Protein AF-A0A1Y3B014-F1 (afdb_monomer_lite)

pLDDT: mean 94.28, std 5.58, range [60.66, 98.25]

Sequence (65 aa):
MTHLDKDIVDLFSRRAYDVAGSSKGVKVFLNGECLPVRGFQSYVNLFIKDKEDDNNEPLKLAHEV

Secondary structure (DSSP, 8-state):
--S--HHHHHHHHHHHHHHHHHSTT---EETTEEPS--SHHHHHHHHHTT-B-TTSPBPPPP---

Structure (mmCIF, N/CA/C/O backbone):
data_AF-A0A1Y3B014-F1
#
_entry.id   AF-A0A1Y3B014-F1
#
loop_
_atom_site.group_PDB
_atom_site.id
_atom_site.type_symbol
_atom_site.label_atom_id
_atom_site.label_alt_id
_atom_site.label_comp_id
_atom_site.label_asym_id
_atom_site.label_entity_id
_atom_site.label_seq_id
_atom_site.pdbx_PDB_ins_code
_atom_site.Cartn_x
_atom_site.Cartn_y
_atom_site.Cartn_z
_atom_site.occupancy
_atom_site.B_iso_or_equiv
_atom_site.auth_seq_id
_atom_site.auth_comp_id
_atom_site.auth_asym_id
_atom_site.auth_atom_id
_atom_site.pdbx_PDB_model_num
ATOM 1 N N . MET A 1 1 ? 18.872 6.843 -18.645 1.00 60.66 1 MET A N 1
ATOM 2 C CA . MET A 1 1 ? 18.059 5.735 -18.100 1.00 60.66 1 MET A CA 1
ATOM 3 C C . MET A 1 1 ? 18.349 4.472 -18.895 1.00 60.66 1 MET A C 1
ATOM 5 O O . MET A 1 1 ? 17.815 4.321 -19.983 1.00 60.66 1 MET A O 1
ATOM 9 N N . THR A 1 2 ? 19.240 3.609 -18.410 1.00 89.31 2 THR A N 1
ATOM 10 C CA . THR A 1 2 ? 19.496 2.278 -19.009 1.00 89.31 2 THR A CA 1
ATOM 11 C C . THR A 1 2 ? 18.871 1.144 -18.196 1.00 89.31 2 THR A C 1
ATOM 13 O O . THR A 1 2 ? 18.764 0.022 -18.672 1.00 89.31 2 THR A O 1
ATOM 16 N N . HIS A 1 3 ? 18.454 1.450 -16.972 1.00 93.56 3 HIS A N 1
ATOM 17 C CA . HIS A 1 3 ? 17.801 0.569 -16.018 1.00 93.56 3 HIS A CA 1
ATOM 18 C C . HIS A 1 3 ? 16.899 1.424 -15.118 1.00 93.56 3 HIS A C 1
ATOM 20 O O . HIS A 1 3 ? 16.979 2.657 -15.150 1.00 93.56 3 HIS A O 1
ATOM 26 N N . LEU A 1 4 ? 16.040 0.768 -14.340 1.00 96.31 4 LEU A N 1
ATOM 27 C CA . LEU A 1 4 ? 15.282 1.413 -13.273 1.00 96.31 4 LEU A CA 1
ATOM 28 C C . LEU A 1 4 ? 16.183 1.508 -12.043 1.00 96.31 4 LEU A C 1
ATOM 30 O O . LEU A 1 4 ? 16.713 0.493 -11.591 1.00 96.31 4 LEU A O 1
ATOM 34 N N . ASP A 1 5 ? 16.383 2.719 -11.537 1.00 96.75 5 ASP A N 1
ATOM 35 C CA . ASP A 1 5 ? 17.078 2.921 -10.271 1.00 96.75 5 ASP A CA 1
ATOM 36 C C . ASP A 1 5 ? 16.165 2.585 -9.082 1.00 96.75 5 ASP A C 1
ATOM 38 O O . ASP A 1 5 ? 14.962 2.337 -9.223 1.00 96.75 5 ASP A O 1
ATOM 42 N N . LYS A 1 6 ? 16.766 2.545 -7.892 1.00 96.88 6 LYS A N 1
ATOM 43 C CA . LYS A 1 6 ? 16.071 2.183 -6.659 1.00 96.88 6 LYS A CA 1
ATOM 44 C C . LYS A 1 6 ? 14.882 3.104 -6.376 1.00 96.88 6 LYS A C 1
ATOM 46 O O . LYS A 1 6 ? 13.827 2.610 -5.995 1.00 96.88 6 LYS A O 1
ATOM 51 N N . ASP A 1 7 ? 15.026 4.406 -6.595 1.00 96.94 7 ASP A N 1
ATOM 52 C CA . ASP A 1 7 ? 13.987 5.383 -6.262 1.00 96.94 7 ASP A CA 1
ATOM 53 C C . ASP A 1 7 ? 12.753 5.209 -7.155 1.00 96.94 7 ASP A C 1
ATOM 55 O O . ASP A 1 7 ? 11.615 5.254 -6.678 1.00 96.94 7 ASP A O 1
ATOM 59 N N . ILE A 1 8 ? 12.959 4.935 -8.447 1.00 97.31 8 ILE A N 1
ATOM 60 C CA . ILE A 1 8 ? 11.870 4.631 -9.378 1.00 97.31 8 ILE A CA 1
ATOM 61 C C . ILE A 1 8 ? 11.219 3.281 -9.054 1.00 97.31 8 ILE A C 1
ATOM 63 O O . ILE A 1 8 ? 9.989 3.178 -9.081 1.00 97.31 8 ILE A O 1
ATOM 67 N N . VAL A 1 9 ? 12.004 2.255 -8.707 1.00 97.88 9 VAL A N 1
ATOM 68 C CA . VAL A 1 9 ? 11.463 0.949 -8.286 1.00 97.88 9 VAL A CA 1
ATOM 69 C C . VAL A 1 9 ? 10.633 1.083 -7.008 1.00 97.88 9 VAL A C 1
ATOM 71 O O . VAL A 1 9 ? 9.532 0.530 -6.937 1.00 97.88 9 VAL A O 1
ATOM 74 N N . ASP A 1 10 ? 11.099 1.854 -6.028 1.00 98.19 10 ASP A N 1
ATOM 75 C CA . ASP A 1 10 ? 10.374 2.117 -4.783 1.00 98.19 10 ASP A CA 1
ATOM 76 C C . ASP A 1 10 ? 9.074 2.888 -5.057 1.00 98.19 10 ASP A C 1
ATOM 78 O O . ASP A 1 10 ? 8.014 2.553 -4.517 1.00 98.19 10 ASP A O 1
ATOM 82 N N . LEU A 1 11 ? 9.116 3.873 -5.961 1.00 98.25 11 LEU A N 1
ATOM 83 C CA . LEU A 1 11 ? 7.937 4.630 -6.376 1.00 98.25 11 LEU A CA 1
ATOM 84 C C . LEU A 1 11 ? 6.886 3.742 -7.058 1.00 98.25 11 LEU A C 1
ATOM 86 O O . LEU A 1 11 ? 5.692 3.860 -6.759 1.00 98.25 11 LEU A O 1
ATOM 90 N N . PHE A 1 12 ? 7.304 2.853 -7.961 1.00 98.12 12 PHE A N 1
ATOM 91 C CA . PHE A 1 12 ? 6.406 1.912 -8.636 1.00 98.12 12 PHE A CA 1
ATOM 92 C C . PHE A 1 12 ? 5.864 0.852 -7.679 1.00 98.12 12 PHE A C 1
ATOM 94 O O . PHE A 1 12 ? 4.678 0.522 -7.739 1.00 98.12 12 PHE A O 1
ATOM 101 N N . SER A 1 13 ? 6.693 0.380 -6.749 1.00 98.12 13 SER A N 1
ATOM 102 C CA . SER A 1 13 ? 6.274 -0.557 -5.707 1.00 98.12 13 SER A CA 1
ATOM 103 C C . SER A 1 13 ? 5.199 0.071 -4.827 1.00 98.12 13 SER A C 1
ATOM 105 O O . SER A 1 13 ? 4.130 -0.517 -4.668 1.00 98.12 13 SER A O 1
ATOM 107 N N . ARG A 1 14 ? 5.399 1.312 -4.355 1.00 98.12 14 ARG A N 1
ATOM 108 C CA . ARG A 1 14 ? 4.358 2.065 -3.634 1.00 98.12 14 ARG A CA 1
ATOM 109 C C . ARG A 1 14 ? 3.082 2.195 -4.468 1.00 98.12 14 ARG A C 1
ATOM 111 O O . ARG A 1 14 ? 1.996 1.962 -3.952 1.00 98.12 14 ARG A O 1
ATOM 118 N N . ARG A 1 15 ? 3.202 2.467 -5.773 1.00 98.25 15 ARG A N 1
ATOM 119 C CA . ARG A 1 15 ? 2.036 2.575 -6.664 1.00 98.25 15 ARG A CA 1
ATOM 120 C C . ARG A 1 15 ? 1.236 1.273 -6.764 1.00 98.25 15 ARG A C 1
ATOM 122 O O . ARG A 1 15 ? 0.014 1.330 -6.874 1.00 98.25 15 ARG A O 1
ATOM 129 N N . ALA A 1 16 ? 1.883 0.111 -6.690 1.00 98.19 16 ALA A N 1
ATOM 130 C CA . ALA A 1 16 ? 1.177 -1.169 -6.640 1.00 98.19 16 ALA A CA 1
ATOM 131 C C . ALA A 1 16 ? 0.325 -1.306 -5.358 1.00 98.19 16 ALA A C 1
ATOM 133 O O . ALA A 1 16 ? -0.814 -1.772 -5.429 1.00 98.19 16 ALA A O 1
ATOM 134 N N . TYR A 1 17 ? 0.828 -0.831 -4.210 1.00 98.1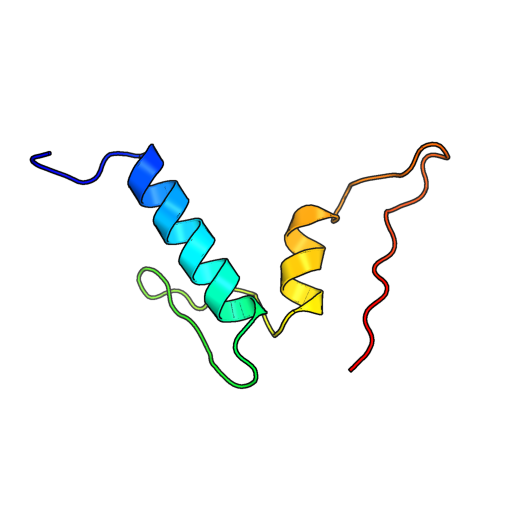2 17 TYR A N 1
ATOM 135 C CA . TYR A 1 17 ? 0.052 -0.756 -2.964 1.00 98.12 17 TYR A CA 1
ATOM 136 C C . TYR A 1 17 ? -1.120 0.230 -3.077 1.00 98.12 17 TYR A C 1
ATOM 138 O O . TYR A 1 17 ? -2.224 -0.102 -2.642 1.00 98.12 17 TYR A O 1
ATOM 146 N N . ASP A 1 18 ? -0.920 1.388 -3.719 1.00 97.69 18 ASP A N 1
ATOM 147 C CA . ASP A 1 18 ? -1.990 2.369 -3.962 1.00 97.69 18 ASP A CA 1
ATOM 148 C C . ASP A 1 18 ? -3.146 1.742 -4.764 1.00 97.69 18 ASP A C 1
ATOM 150 O O . ASP A 1 18 ? -4.321 1.915 -4.426 1.00 97.69 18 ASP A O 1
ATOM 154 N N . VAL A 1 19 ? -2.829 0.974 -5.816 1.00 97.56 19 VAL A N 1
ATOM 155 C CA . VAL A 1 19 ? -3.828 0.255 -6.629 1.00 97.56 19 VAL A CA 1
ATOM 156 C C . VAL A 1 19 ? -4.566 -0.786 -5.785 1.00 97.56 19 VAL A C 1
ATOM 158 O O . VAL A 1 19 ? -5.795 -0.849 -5.840 1.00 97.56 19 VAL A O 1
ATOM 161 N N . ALA A 1 20 ? -3.845 -1.557 -4.965 1.00 97.50 20 ALA A N 1
ATOM 162 C CA . ALA A 1 20 ? -4.433 -2.571 -4.087 1.00 97.50 20 ALA A CA 1
ATOM 163 C C . ALA A 1 20 ? -5.382 -1.973 -3.031 1.00 97.50 20 ALA A C 1
ATOM 165 O O . ALA A 1 20 ? -6.386 -2.587 -2.666 1.00 97.50 20 ALA A O 1
ATOM 166 N N . GLY A 1 21 ? -5.073 -0.768 -2.543 1.00 96.75 21 GLY A N 1
ATOM 167 C CA . GLY A 1 21 ? -5.898 -0.041 -1.580 1.00 96.75 21 GLY A CA 1
ATOM 168 C C . GLY A 1 21 ? -7.126 0.623 -2.199 1.00 96.75 21 GLY A C 1
ATOM 169 O O . GLY A 1 21 ? -8.190 0.635 -1.583 1.00 96.75 21 GLY A O 1
ATOM 170 N N . SER A 1 22 ? -6.999 1.167 -3.409 1.00 95.69 22 SER A N 1
ATOM 171 C CA . SER A 1 22 ? -8.052 1.967 -4.057 1.00 95.69 22 SER A CA 1
ATOM 172 C C . SER A 1 22 ? -9.030 1.154 -4.911 1.00 95.69 22 SER A C 1
ATOM 174 O O . SER A 1 22 ? -10.166 1.579 -5.118 1.00 95.69 22 SER A O 1
ATOM 176 N N . SER A 1 23 ? -8.630 -0.027 -5.390 1.00 95.25 23 SER A N 1
ATOM 177 C CA . SER A 1 23 ? -9.434 -0.830 -6.319 1.00 95.25 23 SER A CA 1
ATOM 178 C C . SER A 1 23 ? -10.240 -1.908 -5.590 1.00 95.25 23 SER A C 1
ATOM 180 O O . SER A 1 23 ? -9.735 -2.983 -5.261 1.00 95.25 23 SER A O 1
ATOM 182 N N . LYS A 1 24 ? -11.529 -1.646 -5.347 1.00 91.25 24 LYS A N 1
ATOM 183 C CA . LYS A 1 24 ? -12.430 -2.591 -4.665 1.00 91.25 24 LYS A CA 1
ATOM 184 C C . LYS A 1 24 ? -12.555 -3.904 -5.453 1.00 91.25 24 LYS A C 1
ATOM 186 O O . LYS A 1 24 ? -12.903 -3.901 -6.627 1.00 91.25 24 LYS A O 1
ATOM 191 N N . GLY A 1 25 ? -12.310 -5.034 -4.785 1.00 91.50 25 GLY A N 1
ATOM 192 C CA . GLY A 1 25 ? -12.460 -6.377 -5.366 1.00 91.50 25 GLY A CA 1
ATOM 193 C C . GLY A 1 25 ? -11.277 -6.867 -6.210 1.00 91.50 25 GLY A C 1
ATOM 194 O O . GLY A 1 25 ? -11.337 -7.977 -6.735 1.00 91.50 25 GLY A O 1
ATOM 195 N N . VAL A 1 26 ? -10.196 -6.090 -6.316 1.00 95.00 26 VAL A N 1
ATOM 196 C CA . VAL A 1 26 ? -9.004 -6.453 -7.097 1.00 95.00 26 VAL A CA 1
ATOM 197 C C . VAL A 1 26 ? -7.904 -6.989 -6.178 1.00 95.00 26 VAL A C 1
ATOM 199 O O . VAL A 1 26 ? -7.607 -6.399 -5.143 1.00 95.00 26 VAL A O 1
ATOM 202 N N . LYS A 1 27 ? -7.275 -8.109 -6.561 1.00 95.50 27 LYS A N 1
ATOM 203 C CA . LYS A 1 27 ? -6.054 -8.623 -5.915 1.00 95.50 27 LYS A CA 1
ATOM 204 C C . LYS A 1 27 ? -4.839 -8.196 -6.727 1.00 95.50 27 LYS A C 1
ATOM 206 O O . LYS A 1 27 ? -4.771 -8.493 -7.917 1.00 95.50 27 LYS A O 1
ATOM 211 N N . VAL A 1 28 ? -3.886 -7.537 -6.081 1.00 97.25 28 VAL A N 1
ATOM 212 C CA . VAL A 1 28 ? -2.655 -7.066 -6.723 1.00 97.25 28 VAL A CA 1
ATOM 213 C C . VAL A 1 28 ? -1.487 -7.946 -6.303 1.00 97.25 28 VAL A C 1
ATOM 215 O O . VAL A 1 28 ? -1.324 -8.251 -5.121 1.00 97.25 28 VAL A O 1
ATOM 218 N N . PHE A 1 29 ? -0.675 -8.331 -7.285 1.00 98.19 29 PHE A N 1
ATOM 219 C CA . PHE A 1 29 ? 0.556 -9.080 -7.087 1.00 98.19 29 PHE A CA 1
ATOM 220 C C . PHE A 1 29 ? 1.741 -8.235 -7.549 1.00 98.19 29 PHE A C 1
ATOM 222 O O . PHE A 1 29 ? 1.686 -7.635 -8.623 1.00 98.19 29 PHE A O 1
ATOM 229 N N . LEU A 1 30 ? 2.808 -8.209 -6.757 1.00 97.94 30 LEU A N 1
ATOM 230 C CA . LEU A 1 30 ? 4.076 -7.571 -7.102 1.00 97.94 30 LEU A CA 1
ATOM 231 C C . LEU A 1 30 ? 5.176 -8.625 -6.972 1.00 97.94 30 LEU A C 1
ATOM 233 O O . LEU A 1 30 ? 5.315 -9.241 -5.922 1.00 97.94 30 LEU A O 1
ATOM 237 N N . ASN A 1 31 ? 5.924 -8.871 -8.051 1.00 97.50 31 ASN A N 1
ATOM 238 C CA . ASN A 1 31 ? 6.982 -9.892 -8.104 1.00 97.50 31 ASN A CA 1
ATOM 239 C C . ASN A 1 31 ? 6.528 -11.306 -7.679 1.00 97.50 31 ASN A C 1
ATOM 241 O O . ASN A 1 31 ? 7.291 -12.063 -7.093 1.00 97.50 31 ASN A O 1
ATOM 245 N N . GLY A 1 32 ? 5.279 -11.667 -7.989 1.00 97.81 32 GLY A N 1
ATOM 246 C CA . GLY A 1 32 ? 4.702 -12.977 -7.659 1.00 97.81 32 GLY A CA 1
ATOM 247 C C . GLY A 1 32 ? 4.070 -13.070 -6.267 1.00 97.81 32 GLY A C 1
ATOM 248 O O . GLY A 1 32 ? 3.362 -14.037 -5.995 1.00 97.81 32 GLY A O 1
ATOM 249 N N . GLU A 1 33 ? 4.232 -12.056 -5.417 1.00 98.00 33 GLU A N 1
ATOM 250 C CA . GLU A 1 33 ? 3.649 -12.022 -4.076 1.00 98.00 33 GLU A CA 1
ATOM 2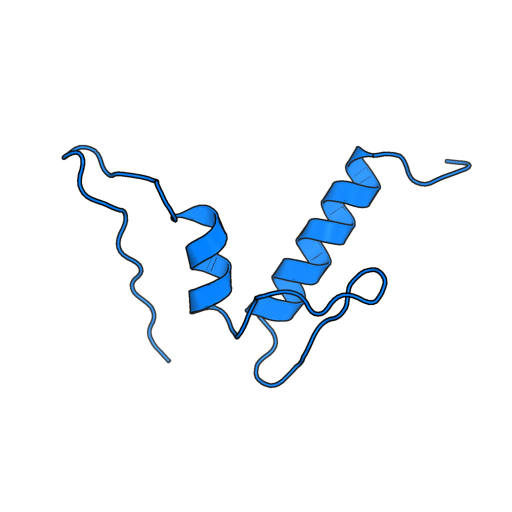51 C C . GLU A 1 33 ? 2.363 -11.194 -4.049 1.00 98.00 33 GLU A C 1
ATOM 253 O O . GLU A 1 33 ? 2.296 -10.095 -4.603 1.00 98.00 33 GLU A O 1
ATOM 258 N N . CYS A 1 34 ? 1.318 -11.716 -3.400 1.00 97.25 34 CYS A N 1
ATOM 259 C CA . CYS A 1 34 ? 0.076 -10.974 -3.200 1.00 97.25 34 CYS A CA 1
ATOM 260 C C . CYS A 1 34 ? 0.300 -9.885 -2.152 1.00 97.25 34 CYS A C 1
ATOM 262 O O . CYS A 1 34 ? 0.660 -10.191 -1.014 1.00 97.25 34 CYS A O 1
ATOM 264 N N . LEU A 1 35 ? 0.009 -8.632 -2.499 1.00 97.50 35 LEU A N 1
ATOM 265 C CA . LEU A 1 35 ? 0.138 -7.535 -1.547 1.00 97.50 35 LEU A CA 1
ATOM 266 C C . LEU A 1 35 ? -0.856 -7.720 -0.384 1.00 97.50 35 LEU A C 1
ATOM 268 O O . LEU A 1 35 ? -2.026 -8.042 -0.628 1.00 97.50 35 LEU A O 1
ATOM 272 N N . PRO A 1 36 ? -0.441 -7.500 0.878 1.00 95.38 36 PRO A N 1
ATOM 273 C CA . PRO A 1 36 ? -1.275 -7.714 2.063 1.00 95.38 36 PRO A CA 1
ATOM 274 C C . PRO A 1 36 ? -2.262 -6.554 2.301 1.00 95.38 36 PRO A C 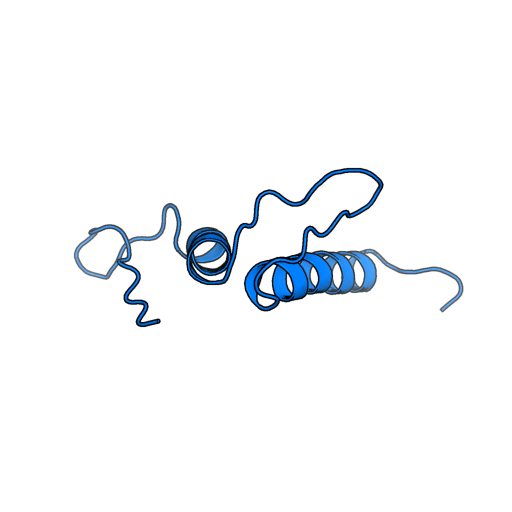1
ATOM 276 O O . PRO A 1 36 ? -2.475 -6.122 3.431 1.00 95.38 36 PRO A O 1
ATOM 279 N N . VAL A 1 37 ? -2.874 -6.042 1.232 1.00 96.06 37 VAL A N 1
ATOM 280 C CA . VAL A 1 37 ? -3.819 -4.920 1.250 1.00 96.06 37 VAL A CA 1
ATOM 281 C C . VAL A 1 37 ? -5.168 -5.394 0.722 1.00 96.06 37 VAL A C 1
ATOM 283 O O . VAL A 1 37 ? -5.267 -5.998 -0.345 1.00 96.06 37 VAL A O 1
ATOM 286 N N . ARG A 1 38 ? -6.224 -5.136 1.492 1.00 89.81 38 ARG A N 1
ATOM 287 C CA . ARG A 1 38 ? -7.622 -5.458 1.185 1.00 89.81 38 ARG A CA 1
ATOM 288 C C . ARG A 1 38 ? -8.483 -4.207 1.352 1.00 89.81 38 ARG A C 1
ATOM 290 O O . ARG A 1 38 ? -9.147 -4.022 2.370 1.00 89.81 38 ARG A O 1
ATOM 297 N N . GLY A 1 39 ? -8.461 -3.350 0.334 1.00 91.62 39 GLY A N 1
ATOM 298 C CA . GLY A 1 39 ? -9.225 -2.105 0.305 1.00 91.62 39 GLY A CA 1
ATOM 299 C C . GLY A 1 39 ? -8.609 -0.974 1.132 1.00 91.62 39 GLY A C 1
ATOM 300 O O . GLY A 1 39 ? -7.570 -1.130 1.783 1.00 91.62 39 GLY A O 1
ATOM 301 N N . PHE A 1 40 ? -9.275 0.180 1.096 1.00 94.12 40 PHE A N 1
ATOM 302 C CA . PHE A 1 40 ? -8.680 1.460 1.475 1.00 94.12 40 PHE A CA 1
ATOM 303 C C . PHE A 1 40 ? -8.278 1.535 2.950 1.00 94.12 40 PHE A C 1
ATOM 305 O O . PHE A 1 40 ? -7.170 1.959 3.262 1.00 94.12 40 PHE A O 1
ATOM 312 N N . GLN A 1 41 ? -9.118 1.028 3.857 1.00 93.75 41 GLN A N 1
ATOM 313 C CA . GLN A 1 41 ? -8.823 1.041 5.292 1.00 93.75 41 GLN A CA 1
ATOM 314 C C . GLN A 1 41 ? -7.511 0.307 5.627 1.00 93.75 41 GLN A C 1
ATOM 316 O O . GLN A 1 41 ? -6.674 0.815 6.369 1.00 93.75 41 GLN A O 1
ATOM 321 N N . SER A 1 42 ? -7.297 -0.874 5.039 1.00 94.06 42 SER A N 1
ATOM 322 C CA . SER A 1 42 ? -6.069 -1.650 5.257 1.00 94.06 42 SER A CA 1
ATOM 323 C C . SER A 1 42 ? -4.826 -0.977 4.667 1.00 94.06 42 SER A C 1
ATOM 325 O O . SER A 1 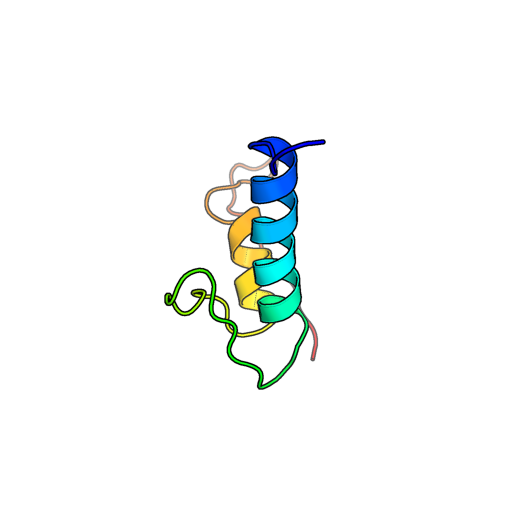42 ? -3.750 -1.074 5.247 1.00 94.06 42 SER A O 1
ATOM 327 N N . TYR A 1 43 ? -4.985 -0.265 3.547 1.00 96.25 43 TYR A N 1
ATOM 328 C CA . TYR A 1 43 ? -3.916 0.511 2.930 1.00 96.25 43 TYR A CA 1
ATOM 329 C C . TYR A 1 43 ? -3.499 1.675 3.832 1.00 96.25 43 TYR A C 1
ATOM 331 O O . TYR A 1 43 ? -2.316 1.819 4.120 1.00 96.25 43 TYR A O 1
ATOM 339 N N . VAL A 1 44 ? -4.456 2.453 4.349 1.00 95.94 44 VAL A N 1
ATOM 340 C CA . VAL A 1 44 ? -4.159 3.574 5.258 1.00 95.94 44 VAL A CA 1
ATOM 341 C C . VAL A 1 44 ? -3.514 3.082 6.555 1.00 95.94 44 VAL A C 1
ATOM 343 O O . VAL A 1 44 ? -2.569 3.709 7.035 1.00 95.94 44 VAL A O 1
ATOM 346 N N . ASN A 1 45 ? -3.933 1.920 7.071 1.00 94.50 45 ASN A N 1
ATOM 347 C CA . ASN A 1 45 ? -3.304 1.299 8.239 1.00 94.50 45 ASN A CA 1
ATOM 348 C C . ASN A 1 45 ? -1.789 1.086 8.067 1.00 94.50 45 ASN A C 1
ATOM 350 O O . ASN A 1 45 ? -1.076 1.192 9.056 1.00 94.50 45 ASN A O 1
ATOM 354 N N . LEU A 1 46 ? -1.257 0.881 6.854 1.00 95.06 46 LEU A N 1
ATOM 355 C CA . LEU A 1 46 ? 0.200 0.789 6.632 1.00 95.06 46 LEU A CA 1
ATOM 356 C C . LEU A 1 46 ? 0.959 2.067 7.018 1.00 95.06 46 LEU A C 1
ATOM 358 O O . L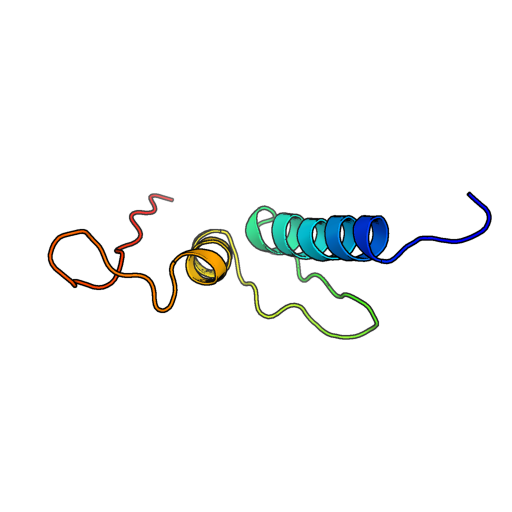EU A 1 46 ? 2.144 2.005 7.333 1.00 95.06 46 LEU A O 1
ATOM 362 N N . PHE A 1 47 ? 0.292 3.222 6.981 1.00 94.50 47 PHE A N 1
ATOM 363 C CA . PHE A 1 47 ? 0.911 4.524 7.227 1.00 94.50 47 PHE A CA 1
ATOM 364 C C . PHE A 1 47 ? 0.728 5.026 8.650 1.00 94.50 47 PHE A C 1
ATOM 366 O O . PHE A 1 47 ? 1.496 5.891 9.069 1.00 94.50 47 PHE A O 1
ATOM 373 N N . ILE A 1 48 ? -0.293 4.544 9.357 1.00 94.81 48 ILE A N 1
ATOM 374 C CA . ILE A 1 48 ? -0.636 5.000 10.711 1.00 94.81 48 ILE A CA 1
ATOM 375 C C . ILE A 1 48 ? -0.331 3.959 11.786 1.00 94.81 48 ILE A C 1
ATOM 377 O O . ILE A 1 48 ? -0.358 4.287 12.968 1.00 94.81 48 ILE A O 1
ATOM 381 N N . LYS A 1 49 ? -0.047 2.713 11.393 1.00 91.44 49 LYS A N 1
ATOM 382 C CA . LYS A 1 49 ? 0.363 1.671 12.329 1.00 91.44 49 LYS A CA 1
ATOM 383 C C . LYS A 1 49 ? 1.601 2.137 13.099 1.00 91.44 49 LYS A C 1
ATOM 385 O O . LYS A 1 49 ? 2.528 2.680 12.504 1.00 91.44 49 LYS A O 1
ATOM 390 N N . ASP A 1 50 ? 1.579 1.914 14.410 1.00 92.75 50 ASP A N 1
ATOM 391 C CA . ASP A 1 50 ? 2.656 2.257 15.344 1.00 92.75 50 ASP A CA 1
ATOM 392 C C . ASP A 1 50 ? 2.972 3.769 15.403 1.00 92.75 50 ASP A C 1
ATOM 394 O O . ASP A 1 50 ? 4.037 4.167 15.870 1.00 92.75 50 ASP A O 1
ATOM 398 N N . LYS A 1 51 ? 2.050 4.622 14.930 1.00 94.50 51 LYS A N 1
ATOM 399 C CA . LYS A 1 51 ? 2.107 6.074 15.117 1.00 94.50 51 LYS A CA 1
ATOM 400 C C . LYS A 1 51 ? 1.123 6.506 16.188 1.00 94.50 51 LYS A C 1
ATOM 402 O O . LYS A 1 51 ? -0.002 6.008 16.248 1.00 94.50 51 LYS A O 1
ATOM 407 N N . GLU A 1 52 ? 1.550 7.483 16.968 1.00 96.25 52 GLU A N 1
ATOM 408 C CA . GLU A 1 52 ? 0.785 8.070 18.059 1.00 96.25 52 GLU A CA 1
ATOM 409 C C . GLU A 1 52 ? 0.447 9.534 17.753 1.00 96.25 52 GLU A C 1
ATOM 411 O O . GLU A 1 52 ? 1.081 10.168 16.901 1.00 96.25 52 GLU A O 1
ATOM 416 N N . ASP A 1 53 ? -0.590 10.045 18.408 1.00 93.44 53 ASP A N 1
ATOM 417 C CA . ASP A 1 53 ? -0.941 11.461 18.424 1.00 93.44 53 ASP A CA 1
ATOM 418 C C . ASP A 1 53 ? -0.168 12.233 19.513 1.00 93.44 53 ASP A C 1
ATOM 420 O O . ASP A 1 53 ? 0.664 11.680 20.233 1.00 93.44 53 ASP A O 1
ATOM 424 N N . ASP A 1 54 ? -0.460 13.527 19.659 1.00 94.56 54 ASP A N 1
ATOM 425 C CA . ASP A 1 54 ? 0.192 14.399 20.648 1.00 94.56 54 ASP A CA 1
ATOM 426 C C . ASP A 1 54 ? -0.071 13.978 22.110 1.00 94.56 54 ASP A C 1
ATOM 428 O O . ASP A 1 54 ? 0.617 14.439 23.023 1.00 94.56 54 ASP A O 1
ATOM 432 N N . ASN A 1 55 ? -1.054 13.102 22.348 1.00 95.19 55 ASN A N 1
ATOM 433 C CA . ASN A 1 55 ? -1.380 12.553 23.662 1.00 95.19 55 ASN A CA 1
ATOM 434 C C . ASN A 1 55 ? -0.732 11.175 23.904 1.00 95.19 55 ASN A C 1
ATOM 436 O O . ASN A 1 55 ? -0.973 10.582 24.956 1.00 95.19 55 ASN A O 1
ATOM 440 N N . ASN A 1 56 ? 0.116 10.691 22.986 1.00 93.19 56 ASN A N 1
ATOM 441 C CA . ASN A 1 56 ? 0.675 9.331 22.956 1.00 93.19 56 ASN A CA 1
ATOM 442 C C . ASN A 1 56 ? -0.391 8.230 22.775 1.00 93.19 56 ASN A C 1
ATOM 444 O O . ASN A 1 56 ? -0.213 7.096 23.221 1.00 93.19 56 ASN A O 1
ATOM 448 N N . GLU A 1 57 ? -1.520 8.546 22.137 1.00 94.69 57 GLU A N 1
ATOM 449 C CA . GLU A 1 57 ? -2.546 7.560 21.794 1.00 94.69 57 GLU A CA 1
ATOM 450 C C . GLU A 1 57 ? -2.361 7.081 20.343 1.00 94.69 57 GLU A C 1
ATOM 452 O O . GLU A 1 57 ? -2.080 7.899 19.464 1.00 94.69 57 GLU A O 1
ATOM 457 N N . PRO A 1 58 ? -2.559 5.786 20.026 1.00 94.62 58 PRO A N 1
ATOM 458 C CA . PRO A 1 58 ? -2.449 5.297 18.653 1.00 94.62 58 PRO A CA 1
ATOM 459 C C . PRO A 1 58 ? -3.390 6.031 17.686 1.00 94.62 58 PRO A C 1
ATOM 461 O O . PRO A 1 58 ? -4.580 6.210 17.974 1.00 94.62 58 PRO A O 1
ATOM 464 N N . LEU A 1 59 ? -2.885 6.394 16.502 1.00 95.56 59 LEU A N 1
ATOM 465 C CA . LEU A 1 59 ? -3.680 7.072 15.475 1.00 95.56 59 LEU A CA 1
ATOM 466 C C . LEU A 1 59 ? -4.919 6.249 15.086 1.00 95.56 59 LEU A C 1
ATOM 468 O O . LEU A 1 59 ? -4.833 5.072 14.726 1.00 95.56 59 LEU A O 1
ATOM 472 N N . LYS A 1 60 ? -6.088 6.899 15.103 1.00 90.69 60 LYS A N 1
ATOM 473 C CA . LYS A 1 60 ? -7.378 6.285 14.759 1.00 90.69 60 LYS A CA 1
ATOM 474 C C . LYS A 1 60 ? -7.759 6.598 13.316 1.00 90.69 60 LYS A C 1
ATOM 476 O O . LYS A 1 60 ? -7.694 7.743 12.878 1.00 90.69 60 LYS A O 1
ATOM 481 N N . LEU A 1 61 ? -8.214 5.580 12.590 1.00 90.06 61 LEU A N 1
ATOM 482 C CA . LEU A 1 61 ? -8.711 5.719 11.224 1.00 90.06 61 LEU A CA 1
ATOM 483 C C . LEU A 1 61 ? -10.235 5.844 11.204 1.00 90.06 61 LEU A C 1
ATOM 485 O O . LEU A 1 61 ? -10.936 4.907 11.584 1.00 90.06 61 LEU A O 1
ATOM 489 N N . ALA A 1 62 ? -10.739 6.970 10.703 1.00 91.19 62 ALA A N 1
ATOM 490 C CA . ALA A 1 62 ? -12.140 7.132 10.328 1.00 91.19 62 ALA A CA 1
ATOM 491 C C . ALA A 1 62 ? -12.306 6.838 8.829 1.00 91.19 62 ALA A C 1
ATOM 493 O O . ALA A 1 62 ? -11.599 7.410 8.000 1.00 91.19 62 ALA A O 1
ATOM 494 N N . HIS A 1 63 ? -13.220 5.934 8.479 1.00 86.81 63 HIS A N 1
ATOM 495 C CA . HIS A 1 63 ? -13.511 5.558 7.096 1.00 86.81 63 HIS A CA 1
ATOM 496 C C . HIS A 1 63 ? -15.009 5.281 6.945 1.00 86.81 63 HIS A C 1
ATOM 498 O O . HIS A 1 63 ? -15.548 4.418 7.636 1.00 86.81 63 HIS A O 1
ATOM 504 N N . GLU A 1 64 ? -15.660 6.017 6.048 1.00 83.62 64 GLU A N 1
ATOM 505 C CA . GLU A 1 64 ? -17.066 5.854 5.666 1.00 83.62 64 GLU A CA 1
ATOM 506 C C . GLU A 1 64 ? -17.137 5.174 4.289 1.00 83.62 64 GLU A C 1
ATOM 508 O O . GLU A 1 64 ? -16.265 5.403 3.447 1.00 83.62 64 GLU A O 1
ATOM 513 N N . VAL A 1 65 ? -18.128 4.298 4.088 1.00 77.69 65 VAL A N 1
ATOM 514 C CA . VAL A 1 65 ? -18.287 3.454 2.885 1.00 77.69 65 VAL A CA 1
ATOM 515 C C . VAL A 1 65 ? -19.560 3.812 2.143 1.00 77.69 65 VAL A C 1
ATOM 517 O O . VAL A 1 65 ? -20.600 3.927 2.825 1.00 77.69 65 VAL A O 1
#

Organism: Euroglyphus maynei (NCBI:txid6958)

Foldseek 3Di:
DVDDDPVNVVVVVVVQLVCLADPAPDFGDDPNHTDPGHYNVRSVCVVQPPPADPVRHGDDDDDDD

Radius of gyration: 14.75 Å; chains: 1; bo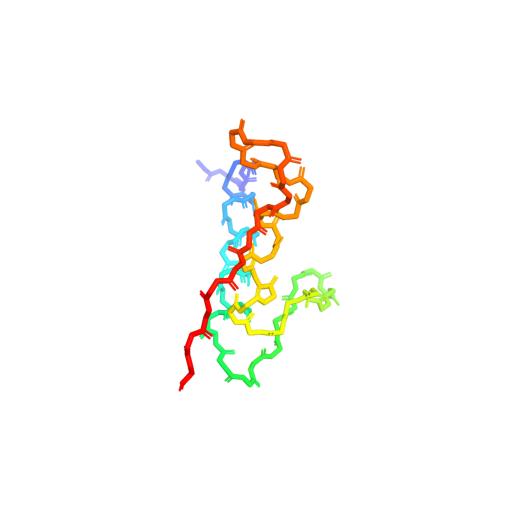unding box: 38×27×43 Å

InterPro domains:
  IPR036890 Histidine kinase/HSP90-like ATPase superfamily [G3DSA:3.30.565.10] (1-49)
  IPR050634 DNA Topoisomerase II [PTHR10169] (1-54)